Protein AF-A0A0F5J9P5-F1 (afdb_monomer)

Radius of gyration: 20.99 Å; Cα contacts (8 Å, |Δi|>4): 144; chains: 1; bounding box: 50×34×53 Å

Solvent-accessible surface area (backbone atoms only — not comparable to full-atom values): 8079 Å² total; per-residue (Å²): 136,64,62,42,43,37,80,42,82,42,75,37,87,56,98,54,23,89,85,39,54,60,40,79,40,85,38,80,53,82,90,78,82,88,47,72,70,56,52,35,49,60,43,32,74,75,70,45,61,41,68,59,56,50,51,49,54,58,49,46,58,52,50,50,54,58,40,44,77,70,76,41,70,46,74,51,81,80,60,21,34,41,33,81,45,77,43,61,78,68,64,97,45,69,69,61,35,69,76,42,45,76,77,35,47,75,42,80,44,82,39,78,46,67,26,68,72,57,53,55,51,50,52,63,32,57,78,65,53,86,60,79,67,129

pLDDT: mean 84.33, std 12.06, range [40.22, 97.12]

Sequence (134 aa):
MSVKYRLVKRMNLGKDQEENPEKLYAQAVYSDLVGFEELLGEISEAGIPSNQVKGVADRMNHLFKKHLAAGRRVQFGEFGNFRYGVGSTGAVTEEGYLYNRKVYIKNFAVNLFLHKNFNTFVENHIYSVNHYLL

Mean predicted aligned error: 8.62 Å

Foldseek 3Di:
DFWDWAWDKDADPDPCCVVDRIDIDTDTDDDDDQDLVNVLVVVVVVVDHSVVVVVVVVVVVVVCCVQVVVQHWDADPQQFIWHWDWQFPDDPDPVVCVVCVVVGTPDIDTDGDHHPVVVVVNVVRHVVDPDHDD

Structure (mmCIF, N/CA/C/O backbone):
data_AF-A0A0F5J9P5-F1
#
_entry.id   AF-A0A0F5J9P5-F1
#
loop_
_atom_site.group_PDB
_atom_site.id
_atom_site.type_symbol
_atom_site.label_atom_id
_atom_site.label_alt_id
_atom_site.label_comp_id
_atom_site.label_asym_id
_atom_site.label_entity_id
_atom_site.label_seq_id
_atom_site.pdbx_PDB_ins_code
_atom_site.Cartn_x
_atom_site.Cartn_y
_atom_site.Cartn_z
_atom_site.occupancy
_atom_site.B_iso_or_equiv
_atom_site.auth_seq_id
_atom_site.auth_comp_id
_atom_site.auth_asym_id
_atom_site.auth_atom_id
_atom_site.pdbx_PDB_model_num
ATOM 1 N N . MET A 1 1 ? -3.283 16.131 -15.377 1.00 55.50 1 MET A N 1
ATOM 2 C CA . MET A 1 1 ? -4.693 15.716 -15.581 1.00 55.50 1 MET A CA 1
ATOM 3 C C . MET A 1 1 ? -5.398 15.735 -14.233 1.00 55.50 1 MET A C 1
ATOM 5 O O . MET A 1 1 ? -4.735 15.468 -13.241 1.00 55.50 1 MET A O 1
ATOM 9 N N . SER A 1 2 ? -6.686 16.077 -14.174 1.00 63.66 2 SER A N 1
ATOM 10 C CA . SER A 1 2 ? -7.478 16.090 -12.933 1.00 63.66 2 SER A CA 1
ATOM 11 C C . SER A 1 2 ? -8.281 14.793 -12.774 1.00 63.66 2 SER A C 1
ATOM 13 O O . SER A 1 2 ? -8.696 14.187 -13.765 1.00 63.66 2 SER A O 1
ATOM 15 N N . VAL A 1 3 ? -8.487 14.343 -11.532 1.00 71.12 3 VAL A N 1
ATOM 16 C CA . VAL A 1 3 ? -9.283 13.137 -11.238 1.00 71.12 3 VAL A CA 1
ATOM 17 C C . VAL A 1 3 ? -10.764 13.466 -11.407 1.00 71.12 3 VAL A C 1
ATOM 19 O O . VAL A 1 3 ? -11.280 14.357 -10.741 1.00 71.12 3 VAL A O 1
ATOM 22 N N . LYS A 1 4 ? -11.478 12.747 -12.276 1.00 77.38 4 LYS A N 1
ATOM 23 C CA . LYS A 1 4 ? -12.931 12.925 -12.421 1.00 77.38 4 LYS A CA 1
ATOM 24 C C . LYS A 1 4 ? -13.664 12.204 -11.289 1.00 77.38 4 LYS A C 1
ATOM 26 O O . LYS A 1 4 ? -13.233 11.140 -10.846 1.00 77.38 4 LYS A O 1
ATOM 31 N N . TYR A 1 5 ? -14.796 12.745 -10.850 1.00 80.88 5 TYR A N 1
ATOM 32 C CA . TYR A 1 5 ? -15.703 12.060 -9.929 1.00 80.88 5 TYR A CA 1
ATOM 33 C C . TYR A 1 5 ? -17.145 12.144 -10.428 1.00 80.88 5 TYR A C 1
ATOM 35 O O . TYR A 1 5 ? -17.513 13.062 -11.158 1.00 80.88 5 TYR A O 1
ATOM 43 N N . ARG A 1 6 ? -17.965 11.180 -10.013 1.00 83.12 6 ARG A N 1
ATOM 44 C CA . ARG A 1 6 ? -19.422 11.206 -10.173 1.00 83.12 6 ARG A CA 1
ATOM 45 C C . ARG A 1 6 ? -20.091 11.191 -8.807 1.00 83.12 6 ARG A C 1
ATOM 47 O O . ARG A 1 6 ? -19.530 10.652 -7.851 1.00 83.12 6 ARG A O 1
ATOM 54 N N . LEU A 1 7 ? -21.288 11.755 -8.715 1.00 88.19 7 LEU A N 1
ATOM 55 C CA . LEU A 1 7 ? -22.083 11.700 -7.492 1.00 88.19 7 LEU A CA 1
ATOM 56 C C . LEU A 1 7 ? -22.910 10.416 -7.470 1.00 88.19 7 LEU A C 1
ATOM 58 O O . LEU A 1 7 ? -23.607 10.097 -8.430 1.00 88.19 7 LEU A O 1
ATOM 62 N N . VAL A 1 8 ? -22.835 9.676 -6.367 1.00 86.75 8 VAL A N 1
ATOM 63 C CA . VAL A 1 8 ? -23.640 8.470 -6.149 1.00 86.75 8 VAL A CA 1
ATOM 64 C C . VAL A 1 8 ? -24.458 8.612 -4.877 1.00 86.75 8 VAL A C 1
ATOM 66 O O . VAL A 1 8 ? -23.933 8.988 -3.829 1.00 86.75 8 VAL A O 1
ATOM 69 N N . LYS A 1 9 ? -25.751 8.296 -4.958 1.00 88.00 9 LYS A N 1
ATOM 70 C CA . LYS A 1 9 ? -26.629 8.244 -3.789 1.00 88.00 9 LYS A CA 1
ATOM 71 C C . LYS A 1 9 ? -26.380 6.938 -3.036 1.00 88.00 9 LYS A C 1
ATOM 73 O O . LYS A 1 9 ? -26.406 5.861 -3.636 1.00 88.00 9 LYS A O 1
ATOM 78 N N . ARG A 1 10 ? -26.086 7.022 -1.741 1.00 87.38 10 ARG A N 1
ATOM 79 C CA . ARG A 1 10 ? -25.893 5.865 -0.854 1.00 87.38 10 ARG A CA 1
ATOM 80 C C . ARG A 1 10 ? -26.587 6.108 0.479 1.00 87.38 10 ARG A C 1
ATOM 82 O O . ARG A 1 10 ? -26.821 7.255 0.856 1.00 87.38 10 ARG A O 1
ATOM 89 N N . MET A 1 11 ? -26.873 5.021 1.193 1.00 84.38 11 MET A N 1
ATOM 90 C CA . MET A 1 11 ? -27.362 5.098 2.566 1.00 84.38 11 MET A CA 1
ATOM 91 C C . MET A 1 11 ? -26.359 5.839 3.446 1.00 84.38 11 MET A C 1
ATOM 93 O O . MET A 1 11 ? -25.153 5.587 3.381 1.00 84.38 11 MET A O 1
ATOM 97 N N . ASN A 1 12 ? -26.873 6.751 4.262 1.00 84.06 12 ASN A N 1
ATOM 98 C CA . ASN A 1 12 ? -26.076 7.449 5.252 1.00 84.06 12 ASN A CA 1
ATOM 99 C C . ASN A 1 12 ? -25.759 6.493 6.406 1.00 84.06 12 ASN A C 1
ATOM 101 O O . ASN A 1 12 ? -26.661 5.901 6.983 1.00 84.06 12 ASN A O 1
ATOM 105 N N . LEU A 1 13 ? -24.479 6.353 6.740 1.00 78.25 13 LEU A N 1
ATOM 106 C CA . LEU A 1 13 ? -24.006 5.567 7.889 1.00 78.25 13 LEU A CA 1
ATOM 107 C C . LEU A 1 13 ? -23.493 6.472 9.024 1.00 78.25 13 LEU A C 1
ATOM 109 O O . LEU A 1 13 ? -22.802 6.017 9.936 1.00 78.25 13 LEU A O 1
ATOM 113 N N . GLY A 1 14 ? -23.745 7.778 8.913 1.00 78.31 14 GLY A N 1
ATOM 114 C CA . GLY A 1 14 ? -23.372 8.781 9.899 1.00 78.31 14 GLY A CA 1
ATOM 115 C C . GLY A 1 14 ? -24.314 8.809 11.100 1.00 78.31 14 GLY A C 1
ATOM 11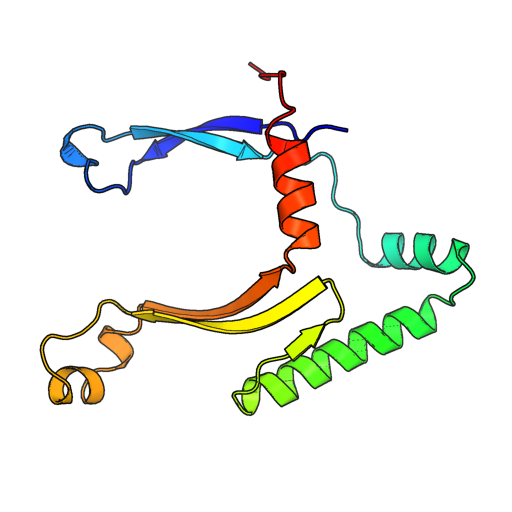6 O O . GLY A 1 14 ? -25.345 8.146 11.137 1.00 78.31 14 GLY A O 1
ATOM 117 N N . LYS A 1 15 ? -23.966 9.636 12.091 1.00 77.12 15 LYS A N 1
ATOM 118 C CA . LYS A 1 15 ? -24.786 9.839 13.299 1.00 77.12 15 LYS A CA 1
ATOM 119 C C . LYS A 1 15 ? -26.175 10.416 13.000 1.00 77.12 15 LYS A C 1
ATOM 121 O O . LYS A 1 15 ? -27.064 10.291 13.825 1.00 77.12 15 LYS A O 1
ATOM 126 N N . ASP A 1 16 ? -26.342 11.034 11.837 1.00 84.19 16 ASP A N 1
ATOM 127 C CA . ASP A 1 16 ? -27.567 11.671 11.356 1.00 84.19 16 ASP A CA 1
ATOM 128 C C . ASP A 1 16 ? -28.340 10.794 10.355 1.00 84.19 16 ASP A C 1
ATOM 130 O O . ASP A 1 16 ? -29.091 11.299 9.524 1.00 84.19 16 ASP A O 1
ATOM 134 N N . GLN A 1 17 ? -28.126 9.475 10.388 1.00 81.38 17 GLN A N 1
ATOM 135 C CA . GLN A 1 17 ? -28.810 8.521 9.513 1.00 81.38 17 GLN A CA 1
ATOM 136 C C . GLN A 1 17 ? -30.340 8.566 9.658 1.00 81.38 17 GLN A C 1
ATOM 138 O O . GLN A 1 17 ? -31.036 8.379 8.664 1.00 81.38 17 GLN A O 1
ATOM 143 N N . GLU A 1 18 ? -30.862 8.821 10.862 1.00 79.19 18 GLU A N 1
ATOM 144 C CA . GLU A 1 18 ? -32.311 8.896 11.109 1.00 79.19 18 GLU A CA 1
ATOM 145 C C . GLU A 1 18 ? -32.961 10.107 10.422 1.00 79.19 18 GLU A C 1
ATOM 147 O O . GLU A 1 18 ? -34.045 9.984 9.857 1.00 79.19 18 GLU A O 1
ATOM 152 N N . GLU A 1 19 ? -32.283 11.257 10.412 1.00 85.00 19 GLU A N 1
ATOM 153 C CA . GLU A 1 19 ? -32.773 12.487 9.773 1.00 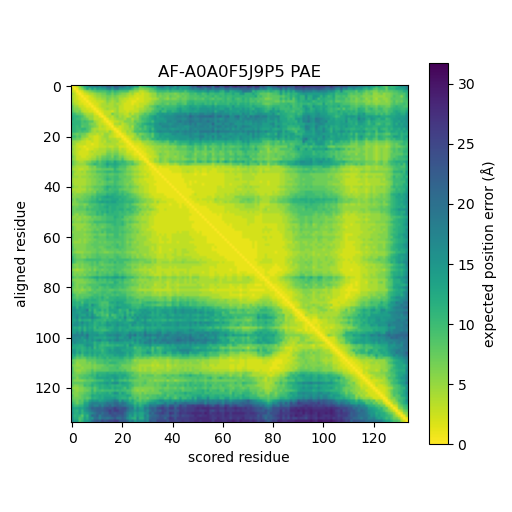85.00 19 GLU A CA 1
ATOM 154 C C . GLU A 1 19 ? -32.503 1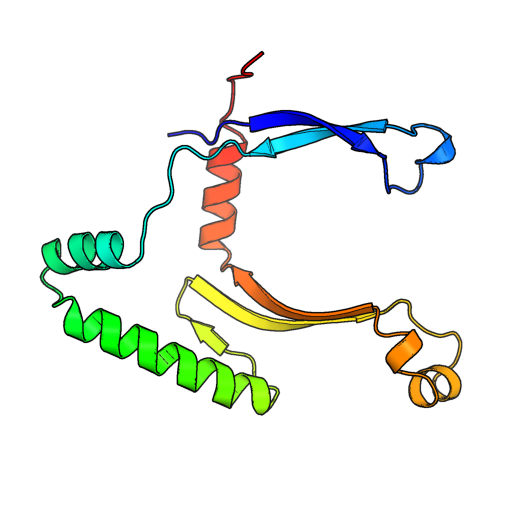2.498 8.263 1.00 85.00 19 GLU A C 1
ATOM 156 O O . GLU A 1 19 ? -33.308 12.992 7.475 1.00 85.00 19 GLU A O 1
ATOM 161 N N . ASN A 1 20 ? -31.365 11.937 7.847 1.00 83.38 20 ASN A N 1
ATOM 162 C CA . ASN A 1 20 ? -30.903 11.922 6.465 1.00 83.38 20 ASN A CA 1
ATOM 163 C C . ASN A 1 20 ? -30.566 10.486 6.051 1.00 83.38 20 ASN A 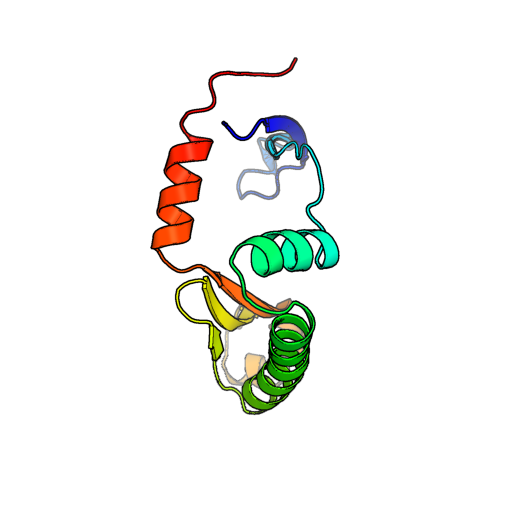C 1
ATOM 165 O O . ASN A 1 20 ? -29.389 10.117 6.086 1.00 83.38 20 ASN A O 1
ATOM 169 N N . PRO A 1 21 ? -31.553 9.667 5.643 1.00 82.25 21 PRO A N 1
ATOM 170 C CA . PRO A 1 21 ? -31.337 8.248 5.351 1.00 82.25 21 PRO A CA 1
ATOM 171 C C . PRO A 1 21 ? -30.440 8.008 4.130 1.00 82.25 21 PRO A C 1
ATOM 173 O O . PRO A 1 21 ? -29.781 6.971 4.037 1.00 82.25 21 PRO A O 1
ATOM 176 N N . GLU A 1 22 ? -30.359 8.968 3.205 1.00 87.56 22 GLU A N 1
ATOM 177 C CA . GLU A 1 22 ? -29.529 8.883 2.004 1.00 87.56 22 GLU A CA 1
ATOM 178 C C . GLU A 1 22 ? -28.734 10.171 1.774 1.00 87.56 22 GLU A C 1
ATOM 180 O O . GLU A 1 22 ? -29.253 11.274 1.938 1.00 87.56 22 GLU A O 1
ATOM 185 N N . LYS A 1 23 ? -27.481 10.031 1.330 1.00 88.12 23 LYS A N 1
ATOM 186 C CA . LYS A 1 23 ? -26.592 11.145 0.977 1.00 88.12 23 LYS A CA 1
ATOM 187 C C . LYS A 1 23 ? -25.908 10.912 -0.365 1.00 88.12 23 LYS A C 1
ATOM 189 O O . LYS A 1 23 ? -25.751 9.777 -0.819 1.00 88.12 23 LYS A O 1
ATOM 194 N N . LEU A 1 24 ? -25.505 12.010 -1.002 1.00 86.50 24 LEU A N 1
ATOM 195 C CA . LEU A 1 24 ? -24.662 11.987 -2.194 1.00 86.50 24 LEU A CA 1
ATOM 196 C C . LEU A 1 24 ? -23.194 11.911 -1.777 1.00 86.50 24 LEU A C 1
ATOM 198 O O . LEU A 1 24 ? -22.730 12.702 -0.960 1.00 86.50 24 LEU A O 1
ATOM 202 N N . TYR A 1 25 ? -22.465 10.971 -2.368 1.00 84.50 25 TYR A N 1
ATOM 203 C CA . TYR A 1 25 ? -21.038 10.778 -2.149 1.00 84.50 25 TYR A CA 1
ATOM 204 C C . TYR A 1 25 ? -20.285 10.932 -3.467 1.00 84.50 25 TYR A C 1
ATOM 206 O O . TYR A 1 25 ? -20.750 10.474 -4.512 1.00 84.50 25 TYR A O 1
ATOM 214 N N . ALA A 1 26 ? -19.107 11.551 -3.415 1.00 84.75 26 ALA A N 1
ATOM 215 C CA . ALA A 1 26 ? -18.198 11.585 -4.550 1.00 84.75 26 ALA A CA 1
ATOM 216 C C . ALA A 1 26 ? -17.552 10.205 -4.732 1.00 84.75 26 ALA A C 1
ATOM 218 O O . ALA A 1 26 ? -16.950 9.657 -3.808 1.00 84.75 26 ALA A O 1
ATOM 219 N N . GLN A 1 27 ? -17.670 9.647 -5.933 1.00 82.19 27 GLN A N 1
ATOM 220 C CA . GLN A 1 27 ? -16.986 8.429 -6.340 1.00 82.19 27 GLN A CA 1
ATOM 221 C C . GLN A 1 27 ? -16.008 8.764 -7.464 1.00 82.19 27 GLN A C 1
ATOM 223 O O . GLN A 1 27 ? -16.424 9.271 -8.506 1.00 82.19 27 GLN A O 1
ATOM 228 N N . ALA A 1 28 ? -14.723 8.470 -7.258 1.00 83.12 28 ALA A N 1
ATOM 229 C CA . ALA A 1 28 ? -13.702 8.638 -8.286 1.00 83.12 28 ALA A CA 1
ATOM 230 C C . ALA A 1 28 ? -14.032 7.788 -9.524 1.00 83.12 28 ALA A C 1
ATOM 232 O O . ALA A 1 28 ? -14.459 6.637 -9.407 1.00 83.12 28 ALA A O 1
ATOM 233 N N . VAL A 1 29 ? -13.834 8.370 -10.703 1.00 81.94 29 VAL A N 1
ATOM 234 C CA . VAL A 1 29 ? -13.960 7.695 -11.994 1.00 81.94 29 VAL A CA 1
ATOM 235 C C . VAL A 1 29 ? -12.553 7.472 -12.528 1.00 81.94 29 VAL A C 1
ATOM 237 O O . VAL A 1 29 ? -11.835 8.428 -12.825 1.00 81.94 29 VAL A O 1
ATOM 240 N N . TYR A 1 30 ? -12.160 6.206 -12.618 1.00 80.88 30 TYR A N 1
ATOM 241 C CA . TYR A 1 30 ? -10.858 5.796 -13.136 1.00 80.88 30 TYR A CA 1
ATOM 242 C C . TYR A 1 30 ? -10.907 5.686 -14.661 1.00 80.88 30 TYR A C 1
ATOM 244 O O . TYR A 1 30 ? -11.923 5.263 -15.212 1.00 80.88 30 TYR A O 1
ATOM 252 N N . SER A 1 31 ? -9.828 6.091 -15.333 1.00 80.94 31 SER A N 1
ATOM 253 C CA . SER A 1 31 ? -9.706 5.997 -16.792 1.00 80.94 31 SER A CA 1
ATOM 254 C C . SER A 1 31 ? -9.243 4.618 -17.240 1.00 80.94 31 SER A C 1
ATOM 256 O O . SER A 1 31 ? -9.872 4.032 -18.111 1.00 80.94 31 SER A O 1
ATOM 258 N N . ASP A 1 32 ? -8.169 4.109 -16.639 1.00 84.69 32 ASP A N 1
ATOM 259 C CA . ASP A 1 32 ? -7.579 2.819 -16.985 1.00 84.69 32 ASP A CA 1
ATOM 260 C C . ASP A 1 32 ? -6.805 2.232 -15.792 1.00 84.69 32 ASP A C 1
ATOM 262 O O . ASP A 1 32 ? -6.565 2.928 -14.796 1.00 84.69 32 ASP A O 1
ATOM 266 N N . LEU A 1 33 ? -6.432 0.955 -15.887 1.00 89.19 33 LEU A N 1
ATOM 267 C CA . LEU A 1 33 ? -5.577 0.258 -14.930 1.00 89.19 33 LEU A CA 1
ATOM 268 C C . LEU A 1 33 ? -4.179 0.073 -15.526 1.00 89.19 33 LEU A C 1
ATOM 270 O O . LEU A 1 33 ? -3.994 -0.758 -16.408 1.00 89.19 33 LEU A O 1
ATOM 274 N N . VAL A 1 34 ? -3.187 0.756 -14.956 1.00 93.19 34 VAL A N 1
ATOM 275 C CA . VAL A 1 34 ? -1.777 0.506 -15.285 1.00 93.19 34 VAL A CA 1
ATOM 276 C C . VAL A 1 34 ? -1.329 -0.798 -14.621 1.00 93.19 34 VAL A C 1
ATOM 278 O O . VAL A 1 34 ? -1.348 -0.930 -13.391 1.00 93.19 34 VAL A O 1
ATOM 281 N N . GLY A 1 35 ? -0.969 -1.785 -15.442 1.00 95.06 35 GLY A N 1
ATOM 282 C CA . GLY A 1 35 ? -0.563 -3.118 -14.996 1.00 95.06 35 GLY A CA 1
ATOM 283 C C . GLY A 1 35 ? 0.903 -3.193 -14.560 1.00 95.06 35 GLY A C 1
ATOM 284 O O . GLY A 1 35 ? 1.714 -2.331 -14.881 1.00 95.06 35 GLY A O 1
ATOM 285 N N . PHE A 1 36 ? 1.288 -4.267 -13.858 1.00 95.06 36 PHE A N 1
ATOM 286 C CA . PHE A 1 36 ? 2.687 -4.430 -13.438 1.00 95.06 36 PHE A CA 1
ATOM 287 C C . PHE A 1 36 ? 3.650 -4.584 -14.625 1.00 95.06 36 PHE A C 1
ATOM 289 O O . PHE A 1 36 ? 4.725 -4.000 -14.598 1.00 95.06 36 PHE A O 1
ATOM 296 N N . GLU A 1 37 ? 3.265 -5.307 -15.681 1.00 94.81 37 GLU A N 1
ATOM 297 C CA . GLU A 1 37 ? 4.100 -5.470 -16.884 1.00 94.81 37 GLU A CA 1
ATOM 298 C C . GLU A 1 37 ? 4.313 -4.149 -17.641 1.00 94.81 37 GLU A C 1
ATOM 300 O O . GLU A 1 37 ? 5.398 -3.906 -18.160 1.00 94.81 37 GLU A O 1
ATOM 305 N N . GLU A 1 38 ? 3.312 -3.267 -17.648 1.00 95.81 38 GLU A N 1
ATOM 306 C CA . GLU A 1 38 ? 3.425 -1.922 -18.224 1.00 95.81 38 GLU A CA 1
ATOM 307 C C . GLU A 1 38 ? 4.426 -1.074 -17.431 1.00 95.81 38 GLU A C 1
ATOM 309 O O . GLU A 1 38 ? 5.360 -0.526 -18.013 1.00 95.81 38 GLU A O 1
ATOM 314 N N . LEU A 1 39 ? 4.333 -1.087 -16.094 1.00 95.62 39 LEU A N 1
ATOM 315 C CA . LEU A 1 39 ? 5.320 -0.435 -15.223 1.00 95.62 39 LEU A CA 1
ATOM 316 C C . LEU A 1 39 ? 6.736 -0.989 -15.432 1.00 95.62 39 LEU A C 1
ATOM 318 O O . LEU A 1 39 ? 7.707 -0.235 -15.413 1.00 95.62 39 LEU A O 1
ATOM 322 N N . LEU A 1 40 ? 6.881 -2.306 -15.619 1.00 95.88 40 LEU A N 1
ATOM 323 C CA . LEU A 1 40 ? 8.175 -2.915 -15.934 1.00 95.88 40 LEU A CA 1
ATOM 324 C C . LEU A 1 40 ? 8.721 -2.418 -17.278 1.00 95.88 40 LEU A C 1
ATOM 326 O O . LEU A 1 40 ? 9.935 -2.232 -17.393 1.00 95.88 40 LEU A O 1
ATOM 330 N N . GLY A 1 41 ? 7.849 -2.202 -18.265 1.00 95.88 41 GLY A N 1
ATOM 331 C CA . GLY A 1 41 ? 8.182 -1.578 -19.544 1.00 95.88 41 GLY A CA 1
ATOM 332 C C . GLY A 1 41 ? 8.721 -0.160 -19.363 1.00 95.88 41 GLY A C 1
ATOM 333 O O . GLY A 1 41 ? 9.867 0.094 -19.725 1.00 95.88 41 GLY A O 1
ATOM 334 N N . GLU A 1 42 ? 7.959 0.718 -18.707 1.00 96.06 42 GLU A N 1
ATOM 335 C CA . GLU A 1 42 ? 8.353 2.115 -18.450 1.00 96.06 42 GLU A CA 1
ATOM 336 C C . GLU A 1 42 ? 9.677 2.218 -17.672 1.00 96.06 42 GLU A C 1
ATOM 338 O O . GLU A 1 42 ? 10.549 3.029 -17.981 1.00 96.06 42 GLU A O 1
ATOM 343 N N . ILE A 1 43 ? 9.881 1.356 -16.671 1.00 95.62 43 ILE A N 1
ATOM 344 C CA . ILE A 1 43 ? 11.137 1.322 -15.909 1.00 95.62 43 ILE A CA 1
ATOM 345 C C . ILE A 1 43 ? 12.305 0.811 -16.772 1.00 95.62 43 ILE A C 1
ATOM 347 O O . ILE A 1 43 ? 13.441 1.268 -16.614 1.00 95.62 43 ILE A O 1
ATOM 351 N N . SER A 1 44 ? 12.039 -0.109 -17.703 1.00 95.00 44 SER A N 1
ATOM 352 C CA . SER A 1 44 ? 13.055 -0.596 -18.642 1.00 95.00 44 SER A CA 1
ATOM 353 C C . SER A 1 44 ? 13.513 0.489 -19.609 1.00 95.00 44 SER A C 1
ATOM 355 O O . SER A 1 44 ? 14.700 0.540 -19.930 1.00 95.00 44 SER A O 1
ATOM 357 N N . GLU A 1 45 ? 12.623 1.397 -20.016 1.00 95.06 45 GLU A N 1
ATOM 358 C CA . GLU A 1 45 ? 12.975 2.571 -20.828 1.00 95.06 45 GLU A CA 1
ATOM 359 C C . GLU A 1 45 ? 13.942 3.514 -20.096 1.00 95.06 45 GLU A C 1
ATOM 361 O O . GLU A 1 45 ? 14.815 4.115 -20.719 1.00 95.06 45 GLU A O 1
ATOM 366 N N . ALA A 1 46 ? 13.873 3.569 -18.761 1.00 94.00 46 ALA A N 1
ATOM 367 C CA . ALA A 1 46 ? 14.841 4.281 -17.924 1.00 94.00 46 ALA A CA 1
ATOM 368 C C . ALA A 1 46 ? 16.192 3.542 -17.764 1.00 94.00 46 ALA A C 1
ATOM 370 O O . ALA A 1 46 ? 17.056 3.981 -17.003 1.00 94.00 46 ALA A O 1
ATOM 371 N N . GLY A 1 47 ? 16.390 2.418 -18.463 1.00 95.12 47 GLY A N 1
ATOM 372 C CA . GLY A 1 47 ? 17.631 1.642 -18.472 1.00 95.12 47 GLY A CA 1
ATOM 373 C C . GLY A 1 47 ? 17.765 0.625 -17.335 1.00 95.12 47 GLY A C 1
ATOM 374 O O . GLY A 1 47 ? 18.836 0.039 -17.172 1.00 95.12 47 GLY A O 1
ATOM 375 N N . ILE A 1 48 ? 16.710 0.392 -16.547 1.00 96.06 48 ILE A N 1
ATOM 376 C CA . ILE A 1 48 ? 16.715 -0.597 -15.462 1.00 96.06 48 ILE A CA 1
ATOM 377 C C . ILE A 1 48 ? 16.072 -1.897 -15.966 1.00 96.06 48 ILE A C 1
ATOM 379 O O . ILE A 1 48 ? 14.877 -1.909 -16.244 1.00 96.06 48 ILE A O 1
ATOM 383 N N . PRO A 1 49 ? 16.802 -3.024 -16.034 1.00 95.19 49 PRO A N 1
ATOM 384 C CA . PRO A 1 49 ? 16.245 -4.270 -16.553 1.00 95.19 49 PRO A CA 1
ATOM 385 C C . PRO A 1 49 ? 15.004 -4.747 -15.779 1.00 95.19 49 PRO A C 1
ATOM 387 O O . PRO A 1 49 ? 15.055 -4.939 -14.559 1.00 95.19 49 PRO A O 1
ATOM 390 N N . SER A 1 50 ? 13.904 -5.011 -16.492 1.00 94.12 50 SER A N 1
ATOM 391 C CA . SER A 1 50 ? 12.622 -5.459 -15.918 1.00 94.12 50 SER A CA 1
ATOM 392 C C . SER A 1 50 ? 12.742 -6.684 -15.007 1.00 94.12 50 SER A C 1
ATOM 394 O O . SER A 1 50 ? 12.081 -6.763 -13.970 1.00 94.12 50 SER A O 1
ATOM 396 N N . ASN A 1 51 ? 13.623 -7.632 -15.338 1.00 94.19 51 ASN A N 1
ATOM 397 C CA . ASN A 1 51 ? 13.849 -8.832 -14.530 1.00 94.19 51 ASN A CA 1
ATOM 398 C C . ASN A 1 51 ? 14.391 -8.516 -13.125 1.00 94.19 51 ASN A C 1
ATOM 400 O O . ASN A 1 51 ? 14.026 -9.196 -12.164 1.00 94.19 51 ASN A O 1
ATOM 404 N N . GLN A 1 52 ? 15.222 -7.479 -12.984 1.00 95.19 52 GLN A N 1
ATOM 405 C CA . GLN A 1 52 ? 15.738 -7.037 -11.688 1.00 95.19 52 GLN A CA 1
ATOM 406 C C . GLN A 1 52 ? 14.625 -6.409 -10.853 1.00 95.19 52 GLN A C 1
ATOM 408 O O . GLN A 1 52 ? 14.461 -6.754 -9.684 1.00 95.19 52 GLN A O 1
ATOM 413 N N . VAL A 1 53 ? 13.808 -5.550 -11.466 1.00 95.12 53 VAL A N 1
ATOM 414 C CA . VAL A 1 53 ? 12.664 -4.907 -10.803 1.00 95.12 53 VAL A CA 1
ATOM 415 C C . VAL A 1 53 ? 11.666 -5.954 -10.318 1.00 95.12 53 VAL A C 1
ATOM 417 O O . VAL A 1 53 ? 11.258 -5.935 -9.155 1.00 95.12 53 VAL A O 1
ATOM 420 N N . LYS A 1 54 ? 11.336 -6.929 -11.172 1.00 95.62 54 LYS A N 1
ATOM 421 C CA . LYS A 1 54 ? 10.476 -8.056 -10.808 1.00 95.62 54 LYS A CA 1
ATOM 422 C C . LYS A 1 54 ? 11.063 -8.867 -9.651 1.00 95.62 54 LYS A C 1
ATOM 424 O O . LYS A 1 54 ? 10.353 -9.166 -8.694 1.00 95.62 54 LYS A O 1
ATOM 429 N N . GLY A 1 55 ? 12.362 -9.171 -9.694 1.00 96.62 55 GLY A N 1
ATOM 430 C CA . GLY A 1 55 ? 13.051 -9.884 -8.617 1.00 96.62 55 GLY A CA 1
ATOM 431 C C . GLY A 1 55 ? 12.993 -9.145 -7.277 1.00 96.62 55 GLY A C 1
ATOM 432 O O . GLY A 1 55 ? 12.737 -9.760 -6.238 1.00 96.62 55 GLY A O 1
ATOM 433 N N . VAL A 1 56 ? 13.167 -7.820 -7.293 1.00 94.94 56 VAL A N 1
ATOM 434 C CA . VAL A 1 56 ? 13.005 -6.976 -6.103 1.00 94.94 56 VAL A CA 1
ATOM 435 C C . VAL A 1 56 ? 11.563 -7.033 -5.602 1.00 94.94 56 VAL A C 1
ATOM 437 O O . VAL A 1 56 ? 11.359 -7.327 -4.427 1.00 94.94 56 VAL A O 1
ATOM 440 N N . ALA A 1 57 ? 10.564 -6.830 -6.464 1.00 94.56 57 ALA A N 1
ATOM 441 C CA . ALA A 1 57 ? 9.151 -6.871 -6.079 1.00 94.56 57 ALA A CA 1
ATOM 442 C C . ALA A 1 57 ? 8.753 -8.221 -5.446 1.00 94.56 57 ALA A C 1
ATOM 444 O O . ALA A 1 57 ? 8.164 -8.260 -4.359 1.00 94.56 57 ALA A O 1
ATOM 445 N N . ASP A 1 58 ? 9.163 -9.334 -6.060 1.00 95.75 58 ASP A N 1
ATOM 446 C CA . ASP A 1 58 ? 8.921 -10.688 -5.553 1.00 95.75 58 ASP A CA 1
ATOM 447 C C . ASP A 1 58 ? 9.588 -10.901 -4.181 1.00 95.75 58 ASP A C 1
ATOM 449 O O . ASP A 1 58 ? 8.981 -11.434 -3.242 1.00 95.75 58 ASP A O 1
ATOM 453 N N . ARG A 1 59 ? 10.827 -10.421 -4.009 1.00 96.25 59 ARG A N 1
ATOM 454 C CA . ARG A 1 59 ? 11.534 -10.502 -2.726 1.00 96.25 59 ARG A CA 1
ATOM 455 C C . ARG A 1 59 ? 10.897 -9.617 -1.656 1.00 96.25 59 ARG A C 1
ATOM 457 O O . ARG A 1 59 ? 10.820 -10.040 -0.498 1.00 96.25 59 ARG A O 1
ATOM 464 N N . MET A 1 60 ? 10.412 -8.430 -2.014 1.00 94.50 60 MET A N 1
ATOM 465 C CA . MET A 1 60 ? 9.730 -7.526 -1.086 1.00 94.50 60 MET A CA 1
ATOM 466 C C . MET A 1 60 ? 8.438 -8.145 -0.554 1.00 94.50 60 MET A C 1
ATOM 468 O O . MET A 1 60 ? 8.200 -8.079 0.651 1.00 94.50 60 MET A O 1
ATOM 472 N N . ASN A 1 61 ? 7.674 -8.856 -1.388 1.00 93.00 61 ASN A N 1
ATOM 473 C CA . ASN A 1 61 ? 6.497 -9.609 -0.942 1.00 93.00 61 ASN A CA 1
ATOM 474 C C . ASN A 1 61 ? 6.835 -10.623 0.165 1.00 93.00 61 ASN A C 1
ATOM 476 O O . ASN A 1 61 ? 6.119 -10.731 1.165 1.00 93.00 61 ASN A O 1
ATOM 480 N N . HIS A 1 62 ? 7.945 -11.353 0.022 1.00 95.81 62 HIS A N 1
ATOM 481 C CA . HIS A 1 62 ? 8.424 -12.268 1.059 1.00 95.81 62 HIS A CA 1
ATOM 482 C C . HIS A 1 62 ? 8.857 -11.526 2.337 1.00 95.81 62 HIS A C 1
ATOM 484 O O . HIS A 1 62 ? 8.478 -11.917 3.445 1.00 95.81 62 HIS A O 1
ATOM 490 N N . LEU A 1 63 ? 9.625 -10.441 2.199 1.00 95.81 63 LEU A N 1
ATOM 491 C CA . LEU A 1 63 ? 10.110 -9.653 3.335 1.00 95.81 63 LEU A CA 1
ATOM 492 C C . LEU A 1 63 ? 8.959 -9.002 4.112 1.00 95.81 63 LEU A C 1
ATOM 494 O O . LEU A 1 63 ? 8.956 -9.054 5.341 1.00 95.81 63 LEU A O 1
ATOM 498 N N . PHE A 1 64 ? 7.946 -8.468 3.430 1.00 94.81 64 PHE A N 1
ATOM 499 C CA . PHE A 1 64 ? 6.762 -7.896 4.073 1.00 94.81 64 PHE A CA 1
ATOM 500 C C . PHE A 1 64 ? 6.062 -8.932 4.944 1.00 94.81 64 PHE A C 1
ATOM 502 O O . PHE A 1 64 ? 5.853 -8.679 6.128 1.00 94.81 64 PHE A O 1
ATOM 509 N N . LYS A 1 65 ? 5.797 -10.133 4.412 1.00 94.06 65 LYS A N 1
ATOM 510 C CA . LYS A 1 65 ? 5.199 -11.231 5.188 1.00 94.06 65 LYS A CA 1
ATOM 511 C C . LYS A 1 65 ? 6.047 -11.583 6.412 1.00 94.06 65 LYS A C 1
ATOM 513 O O . LYS A 1 65 ? 5.515 -11.665 7.515 1.00 94.06 65 LYS A O 1
ATOM 518 N N . LYS A 1 66 ? 7.367 -11.727 6.239 1.00 96.75 66 LYS A N 1
ATOM 519 C CA . LYS A 1 66 ? 8.306 -12.055 7.325 1.00 96.75 66 LYS A CA 1
ATOM 520 C C . LYS A 1 66 ? 8.305 -11.006 8.440 1.00 96.75 66 LYS A C 1
ATOM 522 O O . LYS A 1 66 ? 8.295 -11.354 9.619 1.00 96.75 66 LYS A O 1
ATOM 527 N N . HIS A 1 67 ? 8.362 -9.725 8.089 1.00 97.12 67 HIS A N 1
ATOM 528 C CA . HIS A 1 67 ? 8.468 -8.648 9.070 1.00 97.12 67 HIS A CA 1
ATOM 529 C C . HIS A 1 67 ? 7.126 -8.338 9.738 1.00 97.12 67 HIS A C 1
ATOM 531 O O . HIS A 1 67 ? 7.099 -8.175 10.959 1.00 97.12 67 HIS A O 1
ATOM 537 N N . LEU A 1 68 ? 6.026 -8.350 8.982 1.00 94.50 68 LEU A N 1
ATOM 538 C CA . LEU A 1 68 ? 4.679 -8.183 9.529 1.00 94.50 68 LEU A CA 1
ATOM 539 C C . LEU A 1 68 ? 4.328 -9.329 10.485 1.00 94.50 68 LEU A C 1
ATOM 541 O O . LEU A 1 68 ? 3.899 -9.061 11.598 1.00 94.50 68 LEU A O 1
ATOM 545 N N . ALA A 1 69 ? 4.624 -10.589 10.141 1.00 92.94 69 ALA A N 1
ATOM 546 C CA . ALA A 1 69 ? 4.404 -11.722 11.050 1.00 92.94 69 ALA A CA 1
ATOM 547 C C . ALA A 1 69 ? 5.160 -11.587 12.388 1.00 92.94 69 ALA A C 1
ATOM 549 O O . ALA A 1 69 ? 4.704 -12.084 13.412 1.00 92.94 69 ALA A O 1
ATOM 550 N N . ALA A 1 70 ? 6.286 -10.868 12.395 1.00 95.12 70 ALA A N 1
ATOM 551 C CA . ALA A 1 70 ? 7.046 -10.540 13.601 1.00 95.12 70 ALA A CA 1
ATOM 552 C C . ALA A 1 70 ? 6.528 -9.284 14.341 1.00 95.12 70 ALA A C 1
ATOM 554 O O . ALA A 1 70 ? 7.241 -8.734 15.177 1.00 95.12 70 ALA A O 1
ATOM 555 N N . GLY A 1 71 ? 5.343 -8.771 13.995 1.00 92.38 71 GLY A N 1
ATOM 556 C CA . GLY A 1 71 ? 4.747 -7.568 14.588 1.00 92.38 71 GLY A CA 1
ATOM 557 C C . GLY A 1 71 ? 5.428 -6.253 14.192 1.00 92.38 71 GLY A C 1
ATOM 558 O O . GLY A 1 71 ? 5.133 -5.208 14.773 1.00 92.38 71 GLY A O 1
ATOM 559 N N . ARG A 1 72 ? 6.345 -6.273 13.215 1.00 95.50 72 ARG A N 1
ATOM 560 C CA . ARG A 1 72 ? 7.088 -5.081 12.784 1.00 95.50 72 ARG A CA 1
ATOM 561 C C . ARG A 1 72 ? 6.314 -4.299 11.731 1.00 95.50 72 ARG A C 1
ATOM 563 O O . ARG A 1 72 ? 5.525 -4.850 10.970 1.00 95.50 72 ARG A O 1
ATOM 570 N N . ARG A 1 73 ? 6.589 -2.997 11.665 1.00 94.38 73 ARG A N 1
ATOM 571 C CA . ARG A 1 73 ? 6.165 -2.128 10.559 1.00 94.38 73 ARG A CA 1
ATOM 572 C C . ARG A 1 73 ? 7.243 -2.148 9.483 1.00 94.38 73 ARG A C 1
ATOM 574 O O . ARG A 1 73 ? 8.422 -2.255 9.817 1.00 94.38 73 ARG A O 1
ATOM 581 N N . VAL A 1 74 ? 6.846 -2.038 8.221 1.00 96.06 74 VAL A N 1
ATOM 582 C CA . VAL A 1 74 ? 7.788 -2.024 7.096 1.00 96.06 74 VAL A CA 1
ATOM 583 C C . VAL A 1 74 ? 7.630 -0.732 6.315 1.00 96.06 74 VAL A C 1
ATOM 585 O O . VAL A 1 74 ? 6.559 -0.466 5.778 1.00 96.06 74 VAL A O 1
ATOM 588 N N . GLN A 1 75 ? 8.691 0.068 6.262 1.00 93.75 75 GLN A N 1
ATOM 589 C CA . GLN A 1 75 ? 8.754 1.253 5.414 1.00 93.75 75 GLN A CA 1
ATOM 590 C C . GLN A 1 75 ? 9.245 0.860 4.021 1.00 93.75 75 GLN A C 1
ATOM 592 O O . GLN A 1 75 ? 10.216 0.113 3.894 1.00 93.75 75 GLN A O 1
ATOM 597 N N . PHE A 1 76 ? 8.593 1.381 2.986 1.00 92.00 76 PHE A N 1
ATOM 598 C CA . PHE A 1 76 ? 9.004 1.208 1.599 1.00 92.00 76 PHE A CA 1
ATOM 599 C C . PHE A 1 76 ? 9.365 2.565 0.994 1.00 92.00 76 PHE A C 1
ATOM 601 O O . PHE A 1 76 ? 8.539 3.217 0.362 1.00 92.00 76 PHE A O 1
ATOM 608 N N . GLY A 1 77 ? 10.594 3.017 1.266 1.00 88.50 77 GLY A N 1
ATOM 609 C CA . GLY A 1 77 ? 11.103 4.313 0.810 1.00 88.50 77 GLY A CA 1
ATOM 610 C C . GLY A 1 77 ? 10.149 5.473 1.119 1.00 88.50 77 GLY A C 1
ATOM 611 O O . GLY A 1 77 ? 9.594 5.567 2.219 1.00 88.50 77 GLY A O 1
ATOM 612 N N . GLU A 1 78 ? 9.939 6.329 0.119 1.00 88.88 78 GLU A N 1
ATOM 613 C CA . GLU A 1 78 ? 8.998 7.456 0.161 1.00 88.88 78 GLU A CA 1
ATOM 614 C C . GLU A 1 78 ? 7.557 7.068 -0.204 1.00 88.88 78 GLU A C 1
ATOM 616 O O . GLU A 1 78 ? 6.675 7.922 -0.230 1.00 88.88 78 GLU A O 1
ATOM 621 N N . PHE A 1 79 ? 7.285 5.787 -0.468 1.00 87.44 79 PHE A N 1
ATOM 622 C CA . PHE A 1 79 ? 5.932 5.324 -0.769 1.00 87.44 79 PHE A CA 1
ATOM 623 C C . PHE A 1 79 ? 5.062 5.338 0.489 1.00 87.44 79 PHE A C 1
ATOM 625 O O . PHE A 1 79 ? 3.947 5.862 0.500 1.00 87.44 79 PHE A O 1
ATOM 632 N N . GLY A 1 80 ? 5.592 4.808 1.593 1.00 91.94 80 GLY A N 1
ATOM 633 C CA . GLY A 1 80 ? 4.883 4.788 2.863 1.00 91.94 80 GLY A CA 1
ATOM 634 C C . GLY A 1 80 ? 5.259 3.623 3.764 1.00 91.94 80 GLY A C 1
ATOM 635 O O . GLY A 1 80 ? 6.331 3.028 3.652 1.00 91.94 80 GLY A O 1
ATOM 636 N N . ASN A 1 81 ? 4.353 3.312 4.689 1.00 93.31 81 ASN A N 1
ATOM 637 C CA . ASN A 1 81 ? 4.555 2.325 5.741 1.00 93.31 81 ASN A CA 1
ATOM 638 C C . ASN A 1 81 ? 3.432 1.287 5.762 1.00 93.31 81 ASN A C 1
ATOM 640 O O . ASN A 1 81 ? 2.263 1.633 5.937 1.00 93.31 81 ASN A O 1
ATOM 644 N N . PHE A 1 82 ? 3.803 0.013 5.692 1.00 94.56 82 PHE A N 1
ATOM 645 C CA . PHE A 1 82 ? 2.919 -1.120 5.934 1.00 94.56 82 PHE A CA 1
ATOM 646 C C . PHE A 1 82 ? 2.875 -1.421 7.432 1.00 94.56 82 PHE A C 1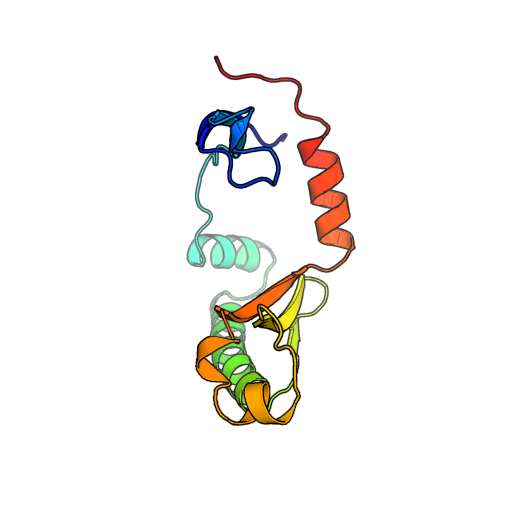
ATOM 648 O O . PHE A 1 82 ? 3.910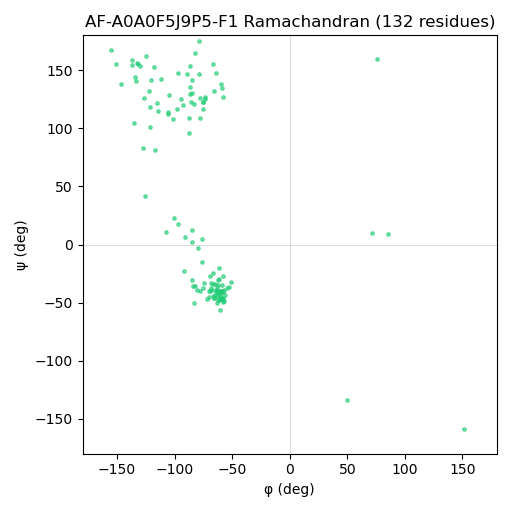 -1.663 8.065 1.00 94.56 82 PHE A O 1
ATOM 655 N N . ARG A 1 83 ? 1.678 -1.401 8.023 1.00 92.88 83 ARG A N 1
ATOM 656 C CA . ARG A 1 83 ? 1.467 -1.730 9.443 1.00 92.88 83 ARG A CA 1
ATOM 657 C C . ARG A 1 83 ? 0.078 -2.303 9.689 1.00 92.88 83 ARG A C 1
ATOM 659 O O . ARG A 1 83 ? -0.856 -1.993 8.954 1.00 92.88 83 ARG A O 1
ATOM 666 N N . TYR A 1 84 ? -0.071 -3.078 10.761 1.00 91.81 84 TYR A N 1
ATOM 667 C CA . TYR A 1 84 ? -1.393 -3.513 11.203 1.00 91.81 84 TYR A CA 1
ATOM 668 C C . TYR A 1 84 ? -2.239 -2.326 11.671 1.00 91.81 84 TYR A C 1
ATOM 670 O O . TYR A 1 84 ? -1.779 -1.490 12.452 1.00 91.81 84 TYR A O 1
ATOM 678 N N . GLY A 1 85 ? -3.475 -2.267 11.186 1.00 89.12 85 GLY A N 1
ATOM 679 C CA . GLY A 1 85 ? -4.548 -1.458 11.741 1.00 89.12 85 GLY A CA 1
ATOM 680 C C . GLY A 1 85 ? -5.516 -2.354 12.499 1.00 89.12 85 GLY A C 1
ATOM 681 O O . GLY A 1 85 ? -5.987 -3.357 11.962 1.00 89.12 85 GLY A O 1
ATOM 682 N N . VAL A 1 86 ? -5.805 -1.976 13.742 1.00 86.69 86 VAL A N 1
ATOM 683 C CA . VAL A 1 86 ? -6.773 -2.670 14.592 1.00 86.69 86 VAL A CA 1
ATOM 684 C C . VAL A 1 86 ? -7.939 -1.727 14.840 1.00 86.69 86 VAL A C 1
ATOM 686 O O . VAL A 1 86 ? -7.769 -0.675 15.450 1.00 86.69 86 VAL A O 1
ATOM 689 N N . GLY A 1 87 ? -9.114 -2.095 14.336 1.00 84.38 87 GLY A N 1
ATOM 690 C CA . GLY A 1 87 ? -10.372 -1.431 14.660 1.00 84.38 87 GLY A CA 1
ATOM 691 C C . GLY A 1 87 ? -11.049 -2.168 15.809 1.00 84.38 87 GLY A C 1
ATOM 692 O O . GLY A 1 87 ? -11.269 -3.374 15.707 1.00 84.38 87 GLY A O 1
ATOM 693 N N . SER A 1 88 ? -11.387 -1.460 16.885 1.00 84.25 88 SER A N 1
ATOM 694 C CA . SER A 1 88 ? -12.036 -2.032 18.068 1.00 84.25 88 SER A CA 1
ATOM 695 C C . SER A 1 88 ? -13.203 -1.157 18.517 1.00 84.25 88 SER A C 1
ATOM 697 O O . SER A 1 88 ? -13.130 0.064 18.400 1.00 84.25 88 SER A O 1
ATOM 699 N N . THR A 1 89 ? -14.284 -1.762 19.014 1.00 82.50 89 THR A N 1
ATOM 700 C CA . THR A 1 89 ? -15.395 -1.013 19.636 1.00 82.50 89 THR A CA 1
ATOM 701 C C . THR A 1 89 ? -15.075 -0.516 21.037 1.00 82.50 89 THR A C 1
ATOM 703 O O . THR A 1 89 ? -15.799 0.335 21.543 1.00 82.50 89 THR A O 1
ATOM 706 N N . GLY A 1 90 ? -14.019 -1.050 21.658 1.00 76.88 90 GLY A N 1
ATOM 707 C CA . GLY A 1 90 ? -13.753 -0.875 23.084 1.00 76.88 90 GLY A CA 1
ATOM 708 C C . GLY A 1 90 ? -14.661 -1.748 23.957 1.00 76.88 90 GLY A C 1
ATOM 709 O O . GLY A 1 90 ? -15.708 -2.222 23.511 1.00 76.88 90 GLY A O 1
ATOM 710 N N . ALA A 1 91 ? -14.234 -1.979 25.198 1.00 83.75 91 ALA A N 1
ATOM 711 C CA . ALA A 1 91 ? -15.017 -2.639 26.242 1.00 83.75 91 ALA A CA 1
ATOM 712 C C . ALA A 1 91 ? -15.090 -1.742 27.481 1.00 83.75 91 ALA A C 1
ATOM 714 O O . ALA A 1 91 ? -14.283 -0.827 27.636 1.00 83.75 91 ALA A O 1
ATOM 715 N N . VAL A 1 92 ? -16.051 -2.026 28.361 1.00 84.50 92 VAL A N 1
ATOM 716 C CA . VAL A 1 92 ? -16.248 -1.283 29.617 1.00 84.50 92 VAL A CA 1
ATOM 717 C C . VAL A 1 92 ? -15.186 -1.649 30.661 1.00 84.50 92 VAL A C 1
ATOM 719 O O . VAL A 1 92 ? -14.771 -0.790 31.430 1.00 84.50 92 VAL A O 1
ATOM 722 N N . THR A 1 93 ? -14.722 -2.904 30.671 1.00 87.38 93 THR A N 1
ATOM 723 C CA . THR A 1 93 ? -13.684 -3.402 31.588 1.00 87.38 93 THR A CA 1
ATOM 724 C C . THR A 1 93 ? -12.580 -4.138 30.837 1.00 87.38 93 THR A C 1
ATOM 726 O O . THR A 1 93 ? -12.80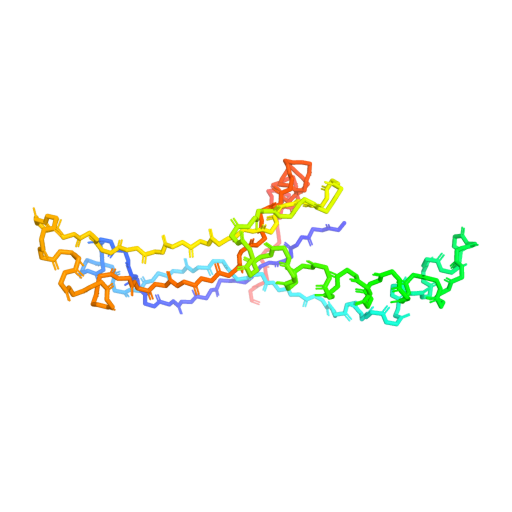4 -4.703 29.760 1.00 87.38 93 THR A O 1
ATOM 729 N N . GLU A 1 94 ? -11.378 -4.148 31.415 1.00 87.00 94 GLU A N 1
ATOM 730 C CA . GLU A 1 94 ? -10.224 -4.850 30.853 1.00 87.00 94 GLU A CA 1
ATOM 731 C C . GLU A 1 94 ? -10.420 -6.370 30.877 1.00 87.00 94 GLU A C 1
ATOM 733 O O . GLU A 1 94 ? -10.200 -7.021 29.852 1.00 87.00 94 GLU A O 1
ATOM 738 N N . GLU A 1 95 ? -10.922 -6.947 31.980 1.00 85.69 95 GLU A N 1
ATOM 739 C CA . GLU A 1 95 ? -11.177 -8.392 32.035 1.00 85.69 95 GLU A CA 1
ATOM 740 C C . GLU A 1 95 ? -12.201 -8.822 30.980 1.00 85.69 95 GLU A C 1
ATOM 742 O O . GLU A 1 95 ? -12.015 -9.843 30.315 1.00 85.69 95 GLU A O 1
ATOM 747 N N . GLY A 1 96 ? -13.249 -8.017 30.769 1.00 82.12 96 GLY A N 1
ATOM 748 C CA . GLY A 1 96 ? -14.247 -8.265 29.729 1.00 82.12 96 GLY A CA 1
ATOM 749 C C . GLY A 1 96 ? -13.633 -8.239 28.329 1.00 82.12 96 GLY A C 1
ATOM 750 O O . GLY A 1 96 ? -13.909 -9.121 27.510 1.00 82.12 96 GLY A O 1
ATOM 751 N N . TYR A 1 97 ? -12.739 -7.279 28.071 1.00 84.69 97 TYR A N 1
ATOM 752 C CA . TYR A 1 97 ? -12.013 -7.185 26.806 1.00 84.69 97 TYR A CA 1
ATOM 753 C C . TYR A 1 97 ? -11.135 -8.413 26.550 1.00 84.69 97 TYR A C 1
ATOM 755 O O . TYR A 1 97 ? -11.166 -8.985 25.459 1.00 84.69 97 TYR A O 1
ATOM 763 N N . LEU A 1 98 ? -10.350 -8.827 27.547 1.00 82.62 98 LEU A N 1
ATOM 764 C CA . LEU A 1 98 ? -9.407 -9.938 27.423 1.00 82.62 98 LEU A CA 1
ATOM 765 C C . LEU A 1 98 ? -10.124 -11.283 27.286 1.00 82.62 98 LEU A C 1
ATOM 767 O O . LEU A 1 98 ? -9.728 -12.098 26.446 1.00 82.62 98 LEU A O 1
ATOM 771 N N . TYR A 1 99 ? -11.205 -11.481 28.046 1.00 81.69 99 TYR A N 1
ATOM 772 C CA . TYR A 1 99 ? -12.045 -12.674 27.966 1.00 81.69 99 TYR A CA 1
ATOM 773 C C . TYR A 1 99 ? -12.669 -12.831 26.576 1.00 81.69 99 TYR A C 1
ATOM 775 O O . TYR A 1 99 ? -12.692 -13.935 26.033 1.00 81.69 99 TYR A O 1
ATOM 783 N N . ASN A 1 100 ? -13.113 -11.727 25.957 1.00 79.50 100 ASN A N 1
ATOM 784 C CA . ASN A 1 100 ? -13.857 -11.774 24.698 1.00 79.50 100 ASN A CA 1
ATOM 785 C C . ASN A 1 100 ? -13.269 -10.915 23.567 1.00 79.50 100 ASN A C 1
ATOM 787 O O . ASN A 1 100 ? -13.988 -10.294 22.784 1.00 79.50 100 ASN A O 1
ATOM 791 N N . ARG A 1 101 ? -11.938 -10.921 23.417 1.00 75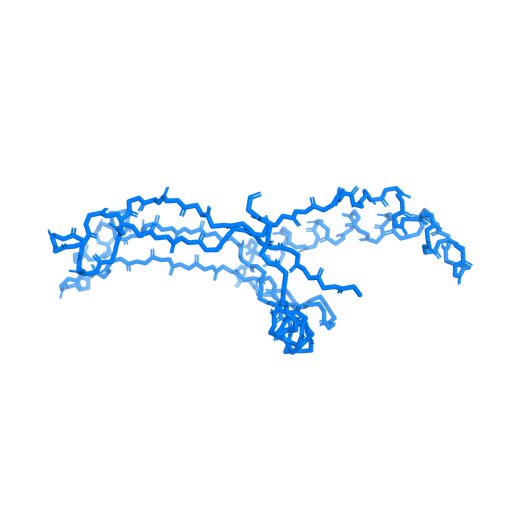.25 101 ARG A N 1
ATOM 792 C CA . ARG A 1 101 ? -11.210 -10.080 22.441 1.00 75.25 101 ARG A CA 1
ATOM 793 C C . ARG A 1 101 ? -11.729 -10.154 20.999 1.00 75.25 101 ARG A C 1
ATOM 795 O O . ARG A 1 101 ? -11.658 -9.170 20.268 1.00 75.25 101 ARG A O 1
ATOM 802 N N . LYS A 1 102 ? -12.248 -11.315 20.579 1.00 74.12 102 LYS A N 1
ATOM 803 C CA . LYS A 1 102 ? -12.786 -11.529 19.224 1.00 74.12 102 LYS A CA 1
ATOM 804 C C . LYS A 1 102 ? -14.085 -10.760 18.974 1.00 74.12 102 LYS A C 1
ATOM 806 O O . LYS A 1 102 ? -14.362 -10.440 17.829 1.00 74.12 102 LYS A O 1
ATOM 811 N N . VAL A 1 103 ? -14.859 -10.475 20.022 1.00 77.25 103 VAL A N 1
ATOM 812 C CA . VAL A 1 103 ? -16.094 -9.683 19.931 1.00 77.25 103 VAL A CA 1
ATOM 813 C C . VAL A 1 103 ? -15.767 -8.201 19.763 1.00 77.25 103 VAL A C 1
ATOM 815 O O . VAL A 1 103 ? -16.436 -7.500 19.010 1.00 77.25 103 VAL A O 1
ATOM 818 N N . TYR A 1 104 ? -14.715 -7.728 20.436 1.00 79.19 104 TYR A N 1
ATOM 819 C CA . TYR A 1 104 ? -14.361 -6.309 20.445 1.00 79.19 104 TYR A CA 1
ATOM 820 C C . TYR A 1 104 ? -13.498 -5.879 19.254 1.00 79.19 104 TYR A C 1
ATOM 822 O O . TYR A 1 104 ? -13.614 -4.738 18.805 1.00 79.19 104 TYR A O 1
ATOM 830 N N . ILE A 1 105 ? -12.662 -6.767 18.704 1.00 81.75 105 ILE A N 1
ATOM 831 C CA . ILE A 1 105 ? -11.894 -6.489 17.483 1.00 81.75 105 ILE A CA 1
ATOM 832 C C . ILE A 1 105 ? -12.814 -6.629 16.265 1.00 81.75 105 ILE A C 1
ATOM 834 O O . ILE A 1 105 ? -13.182 -7.732 15.872 1.00 81.75 105 ILE A O 1
ATOM 838 N N . LYS A 1 106 ? -13.144 -5.499 15.634 1.00 78.81 106 LYS A N 1
ATOM 839 C CA . LYS A 1 106 ? -13.968 -5.440 14.417 1.00 78.81 106 LYS A CA 1
ATOM 840 C C . LYS A 1 106 ? -13.172 -5.672 13.142 1.00 78.81 106 LYS A C 1
ATOM 842 O O . LYS A 1 106 ? -13.698 -6.222 12.182 1.00 78.81 106 LYS A O 1
ATOM 847 N N . ASN A 1 107 ? -11.931 -5.198 13.105 1.00 79.88 107 ASN A N 1
ATOM 848 C CA . ASN A 1 107 ? -11.077 -5.338 11.935 1.00 79.88 107 ASN A CA 1
ATOM 849 C C . ASN A 1 107 ? -9.619 -5.495 12.362 1.00 79.88 107 ASN A C 1
ATOM 851 O O . ASN A 1 107 ? -9.142 -4.779 13.245 1.00 79.88 107 ASN A O 1
ATOM 855 N N . PHE A 1 108 ? -8.922 -6.410 11.700 1.00 82.19 108 PHE A N 1
ATOM 856 C CA . PHE A 1 108 ? -7.487 -6.592 11.808 1.00 82.19 108 PHE A CA 1
ATOM 857 C C . PHE A 1 108 ? -6.923 -6.757 10.396 1.00 82.19 108 PHE A C 1
ATOM 859 O O . PHE A 1 108 ? -7.083 -7.805 9.774 1.00 82.19 108 PHE A O 1
ATOM 866 N N . ALA A 1 109 ? -6.282 -5.709 9.882 1.00 87.81 109 ALA A N 1
ATOM 867 C CA . ALA A 1 109 ? -5.796 -5.666 8.506 1.00 87.81 109 ALA A CA 1
ATOM 868 C C . ALA A 1 109 ? -4.392 -5.063 8.428 1.00 87.81 109 ALA A C 1
ATOM 870 O O . ALA A 1 109 ? -3.990 -4.275 9.284 1.00 87.81 109 ALA A O 1
ATOM 871 N N . VAL A 1 110 ? -3.642 -5.420 7.385 1.00 89.69 110 VAL A N 1
ATOM 872 C CA . VAL A 1 110 ? -2.418 -4.700 7.016 1.00 89.69 110 VAL A CA 1
ATOM 873 C C . VAL A 1 110 ? -2.828 -3.502 6.173 1.00 89.69 110 VAL A C 1
ATOM 875 O O . VAL A 1 110 ? -3.433 -3.663 5.119 1.00 89.69 110 VAL A O 1
ATOM 878 N N . ASN A 1 111 ? -2.472 -2.311 6.633 1.00 91.75 111 ASN A N 1
ATOM 879 C CA . ASN A 1 111 ? -2.772 -1.055 5.964 1.00 91.75 111 ASN A CA 1
ATOM 880 C C . ASN A 1 111 ? -1.478 -0.425 5.442 1.00 91.75 111 ASN A C 1
ATOM 882 O O . ASN A 1 111 ? -0.446 -0.454 6.123 1.00 91.75 111 ASN A O 1
ATOM 886 N N . LEU A 1 112 ? -1.560 0.191 4.264 1.00 91.38 112 LEU A N 1
ATOM 887 C CA . LEU A 1 112 ? -0.527 1.069 3.731 1.00 91.38 112 LEU A CA 1
ATOM 888 C C . LEU A 1 112 ? -0.840 2.513 4.133 1.00 91.38 112 LEU A C 1
ATOM 890 O O . LEU A 1 112 ? -1.879 3.057 3.772 1.00 91.38 112 LEU A O 1
ATOM 894 N N . PHE A 1 113 ? 0.072 3.135 4.871 1.00 88.81 113 PHE A N 1
ATOM 895 C CA . PHE A 1 113 ? 0.016 4.555 5.201 1.00 88.81 113 PHE A CA 1
ATOM 896 C C . PHE A 1 113 ? 0.986 5.302 4.298 1.00 88.81 113 PHE A C 1
ATOM 898 O O . PHE A 1 113 ? 2.201 5.170 4.469 1.00 88.81 113 PHE A O 1
ATOM 905 N N . LEU A 1 114 ? 0.439 6.057 3.345 1.00 88.38 114 LEU A N 1
ATOM 906 C CA . LEU A 1 114 ? 1.219 6.815 2.373 1.00 88.38 114 LEU A CA 1
ATOM 907 C C . LEU A 1 114 ? 2.060 7.901 3.048 1.00 88.38 114 LEU A C 1
ATOM 909 O O . LEU A 1 114 ? 1.677 8.473 4.074 1.00 88.38 114 LEU A O 1
ATOM 913 N N . HIS A 1 115 ? 3.226 8.172 2.469 1.00 87.44 115 HIS A N 1
ATOM 914 C CA . HIS A 1 115 ? 4.059 9.288 2.896 1.00 87.44 115 HIS 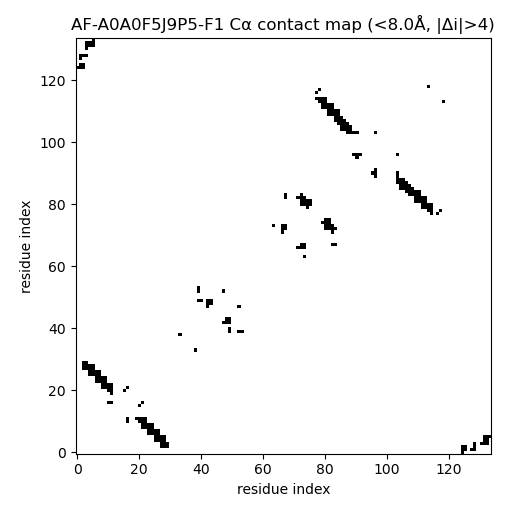A CA 1
ATOM 915 C C . HIS A 1 115 ? 3.375 10.634 2.597 1.00 87.44 115 HIS A C 1
ATOM 917 O O . HIS A 1 115 ? 2.557 10.740 1.682 1.00 87.44 115 HIS A O 1
ATOM 923 N N . LYS A 1 116 ? 3.735 11.691 3.340 1.00 81.50 116 LYS A N 1
ATOM 924 C CA . LYS A 1 116 ? 3.109 13.023 3.209 1.00 81.50 116 LYS A CA 1
ATOM 925 C C . LYS A 1 116 ? 3.158 13.565 1.777 1.00 81.50 116 LYS A C 1
ATOM 927 O O . LYS A 1 116 ? 2.172 14.134 1.326 1.00 81.50 116 LYS A O 1
ATOM 932 N N . ASN A 1 117 ? 4.253 13.311 1.059 1.00 79.81 117 ASN A N 1
ATOM 933 C CA . ASN A 1 117 ? 4.447 13.761 -0.324 1.00 79.81 117 ASN A CA 1
ATOM 934 C C . ASN A 1 117 ? 3.335 13.256 -1.264 1.00 79.81 117 ASN A C 1
ATOM 936 O O . ASN A 1 117 ? 2.852 14.014 -2.103 1.00 79.81 117 ASN A O 1
ATOM 940 N N . PHE A 1 118 ? 2.873 12.012 -1.083 1.00 76.69 118 PHE A N 1
ATOM 941 C CA . PHE A 1 118 ? 1.756 11.458 -1.855 1.00 76.69 118 PHE A CA 1
ATOM 942 C C . PHE A 1 118 ? 0.420 12.112 -1.485 1.00 76.69 118 PHE A C 1
ATOM 944 O O . PHE A 1 118 ? -0.376 12.412 -2.370 1.00 76.69 118 PHE A O 1
ATOM 951 N N . ASN A 1 119 ? 0.180 12.387 -0.201 1.00 71.88 119 ASN A N 1
ATOM 952 C CA . ASN A 1 119 ? -1.058 13.045 0.230 1.00 71.88 119 ASN A CA 1
ATOM 953 C C . ASN A 1 119 ? -1.166 14.473 -0.321 1.00 71.88 119 ASN A C 1
ATOM 955 O O . ASN A 1 119 ? -2.213 14.837 -0.847 1.00 71.88 119 ASN A O 1
ATOM 959 N N . THR A 1 120 ? -0.076 15.249 -0.290 1.00 74.62 120 THR A N 1
ATOM 960 C CA . THR A 1 120 ? -0.045 16.600 -0.874 1.00 74.62 120 THR A CA 1
ATOM 961 C C . THR A 1 120 ? -0.338 16.573 -2.376 1.00 74.62 120 THR A C 1
ATOM 963 O O . THR A 1 120 ? -1.084 17.412 -2.878 1.00 74.62 120 THR A O 1
ATOM 966 N N . PHE A 1 121 ? 0.201 15.589 -3.106 1.00 76.25 121 PHE A N 1
ATOM 967 C CA . PHE A 1 121 ? -0.115 15.402 -4.523 1.00 76.25 121 PHE A CA 1
ATOM 968 C C . PHE A 1 121 ? -1.615 15.155 -4.746 1.00 76.25 121 PHE A C 1
ATOM 970 O O . PHE A 1 121 ? -2.215 15.803 -5.605 1.00 76.25 121 PHE A O 1
ATOM 977 N N . VAL A 1 122 ? -2.220 14.258 -3.961 1.00 71.44 122 VAL A N 1
ATOM 978 C CA . VAL A 1 122 ? -3.646 13.910 -4.065 1.00 71.44 122 VAL A CA 1
ATOM 979 C C . VAL A 1 122 ? -4.536 15.119 -3.782 1.00 71.44 122 VAL A C 1
ATOM 981 O O . VAL A 1 122 ? -5.430 15.405 -4.574 1.00 71.44 122 VAL A O 1
ATOM 984 N N . GLU A 1 123 ? -4.276 15.860 -2.705 1.00 69.12 123 GLU A N 1
ATOM 985 C CA . GLU A 1 123 ? -5.046 17.060 -2.356 1.00 69.12 123 GLU A CA 1
ATOM 986 C C . GLU A 1 123 ? -5.015 18.085 -3.500 1.00 69.12 123 GLU A C 1
ATOM 988 O O . GLU A 1 123 ? -6.065 18.504 -3.989 1.00 69.12 123 GLU A O 1
ATOM 993 N N . ASN A 1 124 ? -3.831 18.391 -4.037 1.00 70.94 124 ASN A N 1
ATOM 994 C CA . ASN A 1 124 ? -3.685 19.347 -5.139 1.00 70.94 124 ASN A CA 1
ATOM 995 C C . ASN A 1 124 ? -4.430 18.924 -6.426 1.00 70.94 124 ASN A C 1
ATOM 997 O O . ASN A 1 124 ? -4.887 19.773 -7.195 1.00 70.94 124 ASN A O 1
ATOM 1001 N N . HIS A 1 125 ? -4.581 17.619 -6.674 1.00 67.06 125 HIS A N 1
ATOM 1002 C CA . HIS A 1 125 ? -5.239 17.097 -7.878 1.00 67.06 125 HIS A CA 1
ATOM 1003 C C . HIS A 1 125 ? -6.746 16.854 -7.714 1.00 67.06 125 HIS A C 1
ATOM 1005 O O . HIS A 1 125 ? -7.460 16.854 -8.717 1.00 67.06 125 HIS A O 1
ATOM 1011 N N . ILE A 1 126 ? -7.244 16.678 -6.485 1.00 62.31 126 ILE A N 1
ATOM 1012 C CA . ILE A 1 126 ? -8.684 16.565 -6.194 1.00 62.31 126 ILE A CA 1
ATOM 1013 C C . ILE A 1 126 ? -9.342 17.950 -6.136 1.00 62.31 126 ILE A C 1
ATOM 1015 O O . ILE A 1 126 ? -10.442 18.125 -6.655 1.00 62.31 126 ILE A O 1
ATOM 1019 N N . TYR A 1 127 ? -8.680 18.960 -5.562 1.00 55.56 127 TYR A N 1
ATOM 1020 C CA . TYR A 1 127 ? -9.267 20.303 -5.435 1.00 55.56 127 TYR A CA 1
ATOM 1021 C C . TYR A 1 127 ? -9.189 21.155 -6.717 1.00 55.56 127 TYR A C 1
ATOM 1023 O O . TYR A 1 127 ? -9.741 22.250 -6.754 1.00 55.56 127 TYR A O 1
ATOM 1031 N N . SER A 1 128 ? -8.569 20.657 -7.794 1.00 52.22 128 SER A N 1
ATOM 1032 C CA . SER A 1 128 ? -8.575 21.300 -9.124 1.00 52.22 128 SER A CA 1
ATOM 1033 C C . SER A 1 128 ? -9.730 20.840 -10.038 1.00 52.22 128 SER A C 1
ATOM 1035 O O . SER A 1 128 ? -9.786 21.199 -11.217 1.00 52.22 128 SER A O 1
ATOM 1037 N N . VAL A 1 129 ? -10.669 20.037 -9.524 1.00 50.53 129 VAL A N 1
ATOM 1038 C CA . VAL A 1 129 ? -11.719 19.375 -10.316 1.00 50.53 129 VAL A CA 1
ATOM 1039 C C . VAL A 1 129 ? -12.959 20.268 -10.470 1.00 50.53 129 VAL A C 1
ATOM 1041 O O . VAL A 1 129 ? -13.855 20.256 -9.634 1.00 50.53 129 VAL A O 1
ATOM 1044 N N . ASN A 1 130 ? -13.041 20.998 -11.587 1.00 47.12 130 ASN A N 1
ATOM 1045 C CA . ASN A 1 130 ? -14.213 21.796 -12.002 1.00 47.12 130 ASN A CA 1
ATOM 1046 C C . ASN A 1 130 ? -15.151 21.080 -13.003 1.00 47.12 130 ASN A C 1
ATOM 1048 O O . ASN A 1 130 ? -15.919 21.737 -13.696 1.00 47.12 130 ASN A O 1
ATOM 1052 N N . HIS A 1 131 ? -15.084 19.753 -13.149 1.00 49.34 131 HIS A N 1
ATOM 1053 C CA . HIS A 1 131 ? -15.892 19.039 -14.149 1.00 49.34 131 HIS A CA 1
ATOM 1054 C C . HIS A 1 131 ? -16.795 17.987 -13.506 1.00 49.34 131 HIS A C 1
ATOM 1056 O O . HIS A 1 131 ? -16.357 16.881 -13.191 1.00 49.34 131 HIS A O 1
ATOM 1062 N N . TYR A 1 132 ? -18.070 18.346 -13.360 1.00 51.78 132 TYR A N 1
ATOM 1063 C CA . TYR A 1 132 ? -19.164 17.409 -13.137 1.00 51.78 132 TYR A CA 1
ATOM 1064 C C . TYR A 1 132 ? -19.472 16.705 -14.461 1.00 51.78 132 TYR A C 1
ATOM 1066 O O . TYR A 1 132 ? -19.766 17.363 -15.458 1.00 51.78 132 TYR A O 1
ATOM 1074 N N . LEU A 1 133 ? -19.399 15.375 -14.485 1.00 48.00 133 LEU A N 1
ATOM 1075 C CA . LEU A 1 133 ? -20.079 14.596 -15.517 1.00 48.00 133 LEU A CA 1
ATOM 1076 C C . LEU A 1 133 ? -21.498 14.337 -14.998 1.00 48.00 133 LEU A C 1
ATOM 1078 O O . LEU A 1 133 ? -21.652 13.619 -14.006 1.00 48.00 133 LEU A O 1
ATOM 1082 N N . LEU A 1 134 ? -22.481 15.009 -15.609 1.00 40.22 134 LEU A N 1
ATOM 1083 C CA . LEU A 1 134 ? -23.912 14.719 -15.455 1.00 40.22 134 LEU A CA 1
ATOM 1084 C C . LEU A 1 134 ? -24.246 13.366 -16.090 1.00 40.22 134 LEU A C 1
ATOM 1086 O O . LEU A 1 134 ? -23.683 13.080 -17.172 1.00 40.22 134 LEU A O 1
#

Nearest PDB structures (foldseek):
  1huu-assembly1_A-2  TM=7.063E-01  e=1.097E-01  Geobacillus stearothermophilus
  3rhi-assembly1_B  TM=6.948E-01  e=1.572E-01  Bacillus anthracis str. Sterne
  4qju-assembly1_B  TM=6.323E-01  e=8.626E-02  Staphylococcus aureus subsp. aureus Mu50
  1owf-assembly1_B  TM=6.012E-01  e=7.204E-02  Escherichia coli
  3rhi-assembly2_D  TM=7.078E-01  e=1.999E-01  Bacillus anthracis str. Sterne

Secondary structure (DSSP, 8-state):
-PPEEEEEEEE--STTTTT-SEEEEEEEE------HHHHHHHHHHTT--HHHHHHHHHHHHHHHHHHHHTT--EEETTTEEEEEEEEE---SSHHHHHHTHHHHEEEEEEEEEE-HHHHHHHHHHHTT---B--